Protein AF-A0A284VLX3-F1 (afdb_monomer_lite)

Radius of gyration: 19.23 Å; chains: 1; bounding box: 58×27×46 Å

Secondary structure (DSSP, 8-state):
-EEEEEEEEETT--EEEEEEEEEE---TT--------PPPPTTPPSEEEEEEEEEEETTT--EEEEEEEEEEEPP-----TTGGGG---

Foldseek 3Di:
DKWKKKWKAFPVRDTPDIDTDDDDDPDVPDDDDDDDDDDDDLPHDFTKMKIKIWMADPPVRHTDDMDIDIDTDHRPPPPDPVVVPPPDD

Organism: NCBI:txid1392998

Sequence (89 aa):
MLKVVHEIRNSSGIVVKKEWERNGTLDAHSSNSYIGYLYVPSWAPADTYTITGSLYDLDSGMLYDNASVDFNVSETNIMTADDWKIDNW

pLDDT: mean 77.52, std 14.27, range [40.59, 95.06]

Structure (mmCIF, N/CA/C/O backbone):
data_AF-A0A284VLX3-F1
#
_entry.id   AF-A0A284VLX3-F1
#
loop_
_atom_site.group_PDB
_atom_site.id
_atom_site.type_symbol
_atom_site.label_atom_id
_atom_site.label_alt_id
_atom_site.label_comp_id
_atom_site.label_asym_id
_atom_site.label_entity_id
_atom_site.label_seq_id
_atom_site.pdbx_PDB_ins_code
_atom_site.Cartn_x
_atom_site.Cartn_y
_atom_site.Cartn_z
_atom_site.occupancy
_atom_site.B_iso_or_equiv
_atom_site.auth_seq_id
_atom_site.auth_comp_id
_atom_site.auth_asym_id
_atom_site.auth_atom_id
_atom_site.pdbx_PDB_model_num
ATOM 1 N N . MET A 1 1 ? 17.727 -0.772 -11.035 1.00 69.12 1 MET A N 1
ATOM 2 C CA . MET A 1 1 ? 17.168 -1.845 -10.148 1.00 69.12 1 MET A CA 1
ATOM 3 C C . MET A 1 1 ? 15.751 -1.448 -9.746 1.00 69.12 1 MET A C 1
ATOM 5 O O . MET A 1 1 ? 15.487 -0.262 -9.768 1.00 69.12 1 MET A O 1
ATOM 9 N N . LEU A 1 2 ? 14.821 -2.355 -9.422 1.00 74.94 2 LEU A N 1
ATOM 10 C CA . LEU A 1 2 ? 13.444 -1.957 -9.077 1.00 74.94 2 LEU A CA 1
ATOM 11 C C . LEU A 1 2 ? 13.183 -1.984 -7.575 1.00 74.94 2 LEU A C 1
ATOM 13 O O . LEU A 1 2 ? 13.667 -2.873 -6.869 1.00 74.94 2 LEU A O 1
ATOM 17 N N . LYS A 1 3 ? 12.367 -1.032 -7.120 1.00 77.44 3 LYS A N 1
ATOM 18 C CA . LYS A 1 3 ? 11.889 -0.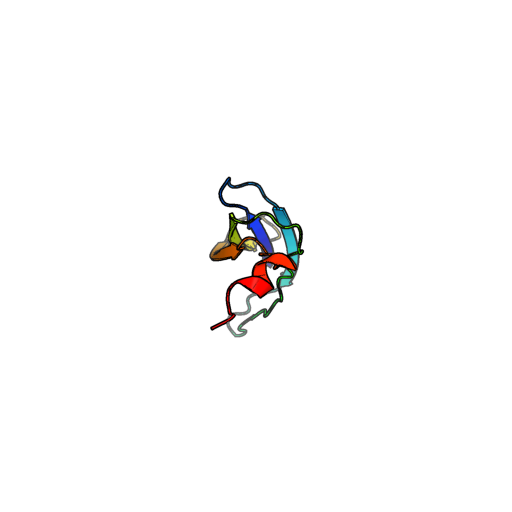904 -5.743 1.00 77.44 3 LYS A CA 1
ATOM 19 C C . LYS A 1 3 ? 10.366 -0.863 -5.718 1.00 77.44 3 LYS A C 1
ATOM 21 O O . LYS A 1 3 ? 9.768 -0.132 -6.505 1.00 77.44 3 LYS A O 1
ATOM 26 N N . VAL A 1 4 ? 9.751 -1.596 -4.791 1.00 79.19 4 VAL A N 1
ATOM 27 C CA . VAL A 1 4 ? 8.298 -1.548 -4.567 1.00 79.19 4 VAL A CA 1
ATOM 28 C C . VAL A 1 4 ? 7.987 -0.814 -3.266 1.00 79.19 4 VAL A C 1
ATOM 30 O O . VAL A 1 4 ? 8.691 -0.944 -2.259 1.00 79.19 4 VAL A O 1
ATOM 33 N N . VAL A 1 5 ? 6.932 -0.006 -3.302 1.00 82.06 5 VAL A N 1
ATOM 34 C CA . VAL A 1 5 ? 6.406 0.735 -2.152 1.00 82.06 5 VAL A CA 1
ATOM 35 C C . VAL A 1 5 ? 4.959 0.356 -1.962 1.00 82.06 5 VAL A C 1
ATOM 37 O O . VAL A 1 5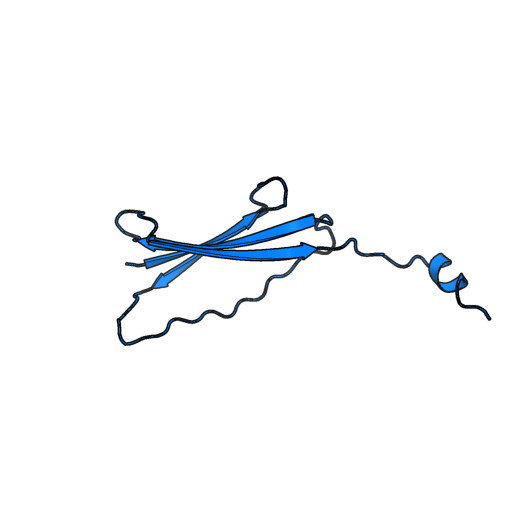 ? 4.178 0.483 -2.901 1.00 82.06 5 VAL A O 1
ATOM 40 N N . HIS A 1 6 ? 4.603 -0.042 -0.747 1.00 84.81 6 HIS A N 1
ATOM 41 C CA . HIS A 1 6 ? 3.212 -0.183 -0.347 1.00 84.81 6 HIS A CA 1
ATOM 42 C C . HIS A 1 6 ? 2.851 0.979 0.569 1.00 84.81 6 HIS A C 1
ATOM 44 O O . HIS A 1 6 ? 3.478 1.190 1.610 1.00 84.81 6 HIS A O 1
ATOM 50 N N . GLU A 1 7 ? 1.848 1.750 0.175 1.00 89.62 7 GLU A N 1
ATOM 51 C CA . GLU A 1 7 ? 1.329 2.873 0.945 1.00 89.62 7 GLU A CA 1
ATOM 52 C C . GLU A 1 7 ? -0.160 2.661 1.196 1.00 89.62 7 GLU A C 1
ATOM 54 O O . GLU A 1 7 ? -0.903 2.343 0.272 1.00 89.62 7 GLU A O 1
ATOM 59 N N . ILE A 1 8 ? -0.596 2.828 2.443 1.00 90.19 8 ILE A N 1
ATOM 60 C CA . ILE A 1 8 ? -2.010 2.786 2.814 1.00 90.19 8 ILE A CA 1
ATOM 61 C C . ILE A 1 8 ? -2.418 4.183 3.249 1.00 90.19 8 ILE A C 1
ATOM 63 O O . ILE A 1 8 ? -1.781 4.779 4.128 1.00 90.19 8 ILE A O 1
ATOM 67 N N . ARG A 1 9 ? -3.490 4.686 2.646 1.00 94.31 9 ARG A N 1
ATOM 68 C CA . ARG A 1 9 ? -4.127 5.953 3.001 1.00 94.31 9 ARG A CA 1
ATOM 69 C C . ARG A 1 9 ? -5.554 5.717 3.459 1.00 94.31 9 ARG A C 1
ATOM 71 O O . ARG A 1 9 ? -6.189 4.776 3.000 1.00 94.31 9 ARG A O 1
ATOM 78 N N . ASN A 1 10 ? -6.038 6.561 4.357 1.00 92.62 10 ASN A N 1
ATOM 79 C CA . ASN A 1 10 ? -7.462 6.627 4.682 1.00 92.62 10 ASN A CA 1
ATOM 80 C C . ASN A 1 10 ? -8.212 7.519 3.670 1.00 92.62 10 ASN A C 1
ATOM 82 O O . ASN A 1 10 ? -7.582 8.107 2.783 1.00 92.62 10 ASN A O 1
ATOM 86 N N . SER A 1 11 ? -9.530 7.678 3.813 1.00 92.88 11 SER A N 1
ATOM 87 C CA . SER A 1 11 ? -10.355 8.440 2.856 1.00 92.88 11 SER A CA 1
ATOM 88 C C . SER A 1 11 ? -9.999 9.927 2.796 1.00 92.88 11 SER A C 1
ATOM 90 O O . SER A 1 11 ? -10.203 10.590 1.782 1.00 92.88 11 SER A O 1
ATOM 92 N N . SER A 1 12 ? -9.397 10.449 3.867 1.00 93.38 12 SER A N 1
ATOM 93 C CA . SER A 1 12 ? -8.876 11.819 3.939 1.00 93.38 12 SER A CA 1
ATOM 94 C C . SER A 1 12 ? -7.500 11.977 3.273 1.00 93.38 12 SER A C 1
ATOM 96 O O . SER A 1 12 ? -6.915 13.059 3.300 1.00 93.38 12 SER A O 1
ATOM 98 N N . GLY A 1 13 ? -6.942 10.905 2.704 1.00 88.62 13 GLY A N 1
ATOM 99 C CA . GLY A 1 13 ? -5.632 10.883 2.056 1.00 88.62 13 GLY A CA 1
ATOM 100 C C . GLY A 1 13 ? -4.443 10.850 3.020 1.00 88.62 13 GLY A C 1
ATOM 101 O O . GLY A 1 13 ? -3.297 10.951 2.567 1.00 88.62 13 GLY A O 1
ATOM 102 N N . ILE A 1 14 ? -4.673 10.691 4.328 1.00 89.50 14 ILE A N 1
ATOM 103 C CA . ILE A 1 14 ? -3.613 10.584 5.338 1.00 89.50 14 ILE A CA 1
ATOM 104 C C . ILE A 1 14 ? -2.936 9.224 5.194 1.00 89.50 14 ILE A C 1
ATOM 106 O O . ILE A 1 14 ? -3.600 8.191 5.216 1.00 89.50 14 ILE A O 1
ATOM 110 N N . VAL A 1 15 ? -1.605 9.221 5.080 1.00 88.62 15 VAL A N 1
ATOM 111 C CA . VAL A 1 15 ? -0.806 7.989 5.052 1.00 88.62 15 VAL A CA 1
ATOM 112 C C . VAL A 1 15 ? -0.800 7.366 6.444 1.00 88.62 15 VAL A C 1
ATOM 114 O O . VAL A 1 15 ? -0.221 7.928 7.372 1.00 88.62 15 VAL A O 1
ATOM 117 N N . VAL A 1 16 ? -1.421 6.197 6.581 1.00 88.19 16 VAL A N 1
ATOM 118 C CA . VAL A 1 16 ? -1.472 5.436 7.841 1.00 88.19 16 VAL A CA 1
ATOM 119 C C . VAL A 1 16 ? -0.399 4.354 7.908 1.00 88.19 16 VAL A C 1
ATOM 121 O O . VAL A 1 16 ? -0.018 3.921 8.992 1.00 88.19 16 VAL A O 1
ATOM 124 N N . LYS A 1 17 ? 0.121 3.927 6.753 1.00 84.69 17 LYS A N 1
ATOM 125 C CA . LYS A 1 17 ? 1.222 2.968 6.662 1.00 84.69 17 LYS A CA 1
ATOM 126 C C . LYS A 1 17 ? 2.020 3.194 5.383 1.00 84.69 17 LYS A C 1
ATOM 128 O O . LYS A 1 17 ? 1.439 3.441 4.330 1.00 84.69 17 LYS A O 1
ATOM 133 N N . LYS A 1 18 ? 3.346 3.074 5.470 1.00 82.75 18 LYS A N 1
ATOM 134 C CA . LYS A 1 18 ? 4.242 3.089 4.311 1.00 82.75 18 LYS A CA 1
ATOM 135 C C . LYS A 1 18 ? 5.397 2.127 4.534 1.00 82.75 18 LYS A C 1
ATOM 137 O O . LYS A 1 18 ? 6.198 2.333 5.442 1.00 82.75 18 LYS A O 1
ATOM 142 N N . GLU A 1 19 ? 5.484 1.097 3.707 1.00 81.94 19 GLU A N 1
ATOM 143 C CA . GLU A 1 19 ? 6.539 0.088 3.768 1.00 81.94 19 GLU A CA 1
ATOM 144 C C . GLU A 1 19 ? 7.278 -0.006 2.437 1.00 81.94 19 GLU A C 1
ATOM 146 O O . GLU A 1 19 ? 6.706 0.142 1.355 1.00 81.94 19 GLU A O 1
ATOM 151 N N . TRP A 1 20 ? 8.582 -0.242 2.545 1.00 69.56 20 TRP A N 1
ATOM 152 C CA . TRP A 1 20 ? 9.475 -0.444 1.417 1.00 69.56 20 TRP A CA 1
ATOM 153 C C . TRP A 1 20 ? 9.876 -1.906 1.420 1.00 69.56 20 TRP A C 1
ATOM 155 O O . TRP A 1 20 ? 10.709 -2.315 2.227 1.00 69.56 20 TRP A O 1
ATOM 165 N N . GLU A 1 21 ? 9.285 -2.691 0.533 1.00 67.75 21 GLU A N 1
ATOM 166 C CA . GLU A 1 21 ? 9.647 -4.093 0.405 1.00 67.75 21 GLU A CA 1
ATOM 167 C C . GLU A 1 21 ? 10.240 -4.346 -0.976 1.00 67.75 21 GLU A C 1
ATOM 169 O O . GLU A 1 21 ? 9.597 -4.155 -2.003 1.00 67.75 21 GLU A O 1
ATOM 174 N N . ARG A 1 22 ? 11.476 -4.855 -0.941 1.00 59.38 22 ARG A N 1
ATOM 175 C CA . ARG A 1 22 ? 12.212 -5.516 -2.024 1.00 59.38 22 ARG A CA 1
ATOM 176 C C . ARG A 1 22 ? 12.970 -4.613 -3.013 1.00 59.38 22 ARG A C 1
ATOM 178 O O . ARG A 1 22 ? 12.433 -3.695 -3.623 1.00 59.38 22 ARG A O 1
ATOM 185 N N . ASN A 1 23 ? 14.233 -5.000 -3.210 1.00 61.97 23 ASN A N 1
ATOM 186 C CA . ASN A 1 23 ? 15.072 -4.685 -4.363 1.00 61.97 23 ASN A CA 1
ATOM 187 C C . ASN A 1 23 ? 14.965 -5.881 -5.321 1.00 61.97 23 ASN A C 1
ATOM 189 O O . ASN A 1 23 ? 15.406 -6.976 -4.971 1.00 61.97 23 ASN A O 1
ATOM 193 N N . GLY A 1 24 ? 14.312 -5.725 -6.469 1.00 54.41 24 GLY A N 1
ATOM 194 C CA . GLY A 1 24 ? 14.104 -6.809 -7.438 1.00 54.41 24 GLY A CA 1
ATOM 195 C C . GLY A 1 24 ? 14.483 -6.409 -8.863 1.00 54.41 24 GLY A C 1
ATOM 196 O O . GLY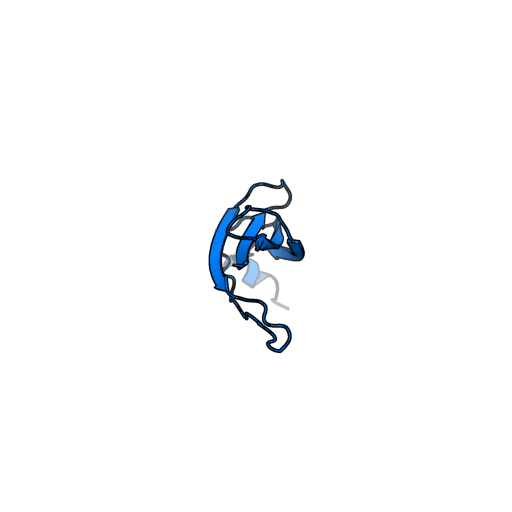 A 1 24 ? 14.686 -5.232 -9.158 1.00 54.41 24 GLY A O 1
ATOM 197 N N . THR A 1 25 ? 14.565 -7.390 -9.761 1.00 57.34 25 THR A N 1
ATOM 198 C CA . THR A 1 25 ? 14.698 -7.195 -11.214 1.00 57.34 25 THR A CA 1
ATOM 199 C C . THR A 1 25 ? 13.447 -7.730 -11.911 1.00 57.34 25 THR A C 1
ATOM 201 O O . THR A 1 25 ? 13.013 -8.839 -11.608 1.00 57.34 25 THR A O 1
ATOM 204 N N . LEU A 1 26 ? 12.861 -6.955 -12.834 1.00 59.84 26 LEU A N 1
ATOM 205 C CA . LEU A 1 26 ? 11.901 -7.481 -13.810 1.00 59.84 26 LEU A CA 1
ATOM 206 C C . LEU A 1 26 ? 12.742 -8.050 -14.957 1.00 59.84 26 LEU A C 1
ATOM 208 O O . LEU A 1 26 ? 13.163 -7.313 -15.844 1.00 59.84 26 LEU A O 1
ATOM 212 N N . ASP A 1 27 ? 13.084 -9.332 -14.893 1.00 58.59 27 ASP A N 1
ATOM 213 C CA . ASP A 1 27 ? 13.561 -10.019 -16.092 1.00 58.59 27 ASP A CA 1
ATOM 214 C C . ASP A 1 27 ? 12.330 -10.379 -16.937 1.00 58.59 27 ASP A C 1
ATOM 216 O O . ASP A 1 27 ? 11.323 -10.838 -16.387 1.00 58.59 27 ASP A O 1
ATOM 220 N N . ALA A 1 28 ? 12.401 -10.177 -18.257 1.00 55.66 28 ALA A N 1
ATOM 221 C CA . ALA A 1 28 ? 11.327 -10.420 -19.227 1.00 55.66 28 ALA A CA 1
ATOM 222 C C . ALA A 1 28 ? 10.807 -11.873 -19.217 1.00 55.66 28 ALA A C 1
ATOM 224 O O . ALA A 1 28 ? 9.767 -12.173 -19.802 1.00 55.66 28 ALA A O 1
ATOM 225 N N . HIS A 1 29 ? 11.516 -12.770 -18.531 1.00 56.94 29 HIS A N 1
ATOM 226 C CA . HIS A 1 29 ? 11.184 -14.183 -18.378 1.00 56.94 29 HIS A CA 1
ATOM 227 C C . HIS A 1 29 ? 10.674 -14.564 -16.980 1.00 56.94 29 HIS A C 1
ATOM 229 O O . HIS A 1 29 ? 10.456 -15.745 -16.714 1.00 56.94 29 HIS A O 1
ATOM 235 N N . SER A 1 30 ? 10.468 -13.597 -16.080 1.00 57.72 30 SER A N 1
ATOM 236 C CA . SER A 1 30 ? 10.031 -13.856 -14.705 1.00 57.72 30 SER A CA 1
ATOM 237 C C . SER A 1 30 ? 8.792 -13.046 -14.325 1.00 57.72 30 SER A C 1
ATOM 239 O O . SER A 1 30 ? 8.784 -11.819 -14.373 1.00 57.72 30 SER A O 1
ATOM 241 N N . SER A 1 31 ? 7.736 -13.738 -13.900 1.00 58.59 31 SER A N 1
ATOM 242 C CA . SER A 1 31 ? 6.610 -13.122 -13.200 1.00 58.59 31 SER A CA 1
ATOM 243 C C . SER A 1 31 ? 6.954 -13.010 -11.715 1.00 58.59 31 SER A C 1
ATOM 245 O O . SER A 1 31 ? 7.102 -14.028 -11.037 1.00 58.59 31 SER A O 1
ATOM 247 N N . ASN A 1 32 ? 7.078 -11.791 -11.195 1.00 63.50 32 ASN A N 1
ATOM 248 C CA . ASN A 1 32 ? 7.242 -11.564 -9.762 1.00 63.50 32 ASN A CA 1
ATOM 249 C C . ASN A 1 32 ? 5.866 -11.288 -9.137 1.00 63.50 32 ASN A C 1
ATOM 251 O O . ASN A 1 32 ? 5.300 -10.218 -9.341 1.00 63.50 32 ASN A O 1
ATOM 255 N N . SER A 1 33 ? 5.322 -12.256 -8.398 1.00 66.38 33 SER A N 1
ATOM 256 C CA . SER A 1 33 ? 4.058 -12.120 -7.663 1.00 66.38 33 SER A CA 1
ATOM 257 C C . SER A 1 33 ? 4.316 -12.118 -6.159 1.00 66.38 33 SER A C 1
ATOM 259 O O . SER A 1 33 ? 5.006 -13.004 -5.652 1.00 66.38 33 SER A O 1
ATOM 261 N N . TYR A 1 34 ? 3.725 -11.167 -5.440 1.00 65.00 34 TYR A N 1
ATOM 262 C CA . TYR A 1 34 ? 3.743 -11.128 -3.981 1.00 65.00 34 TYR A CA 1
ATOM 263 C C . TYR A 1 34 ? 2.328 -11.307 -3.441 1.00 65.00 34 TYR A C 1
ATOM 265 O O . TYR A 1 34 ? 1.396 -10.653 -3.903 1.00 65.00 34 TYR A O 1
ATOM 273 N N . ILE A 1 35 ? 2.188 -12.193 -2.460 1.00 71.25 35 ILE 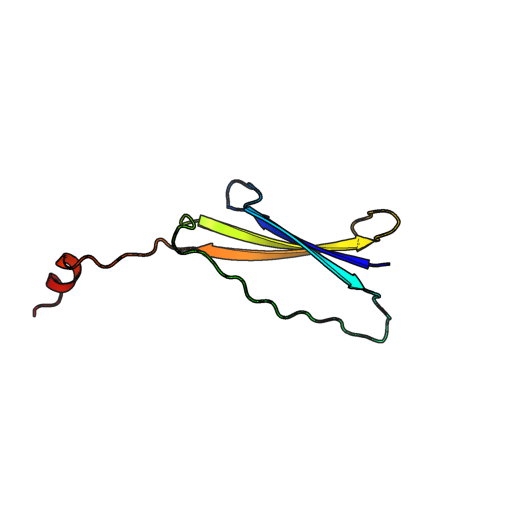A N 1
ATOM 274 C CA . ILE A 1 35 ? 0.967 -12.353 -1.676 1.00 71.25 35 ILE A CA 1
ATOM 275 C C . ILE A 1 35 ? 1.323 -11.898 -0.264 1.00 71.25 35 ILE A C 1
ATOM 277 O O . ILE A 1 35 ? 2.188 -12.494 0.375 1.00 71.25 35 ILE A O 1
ATOM 28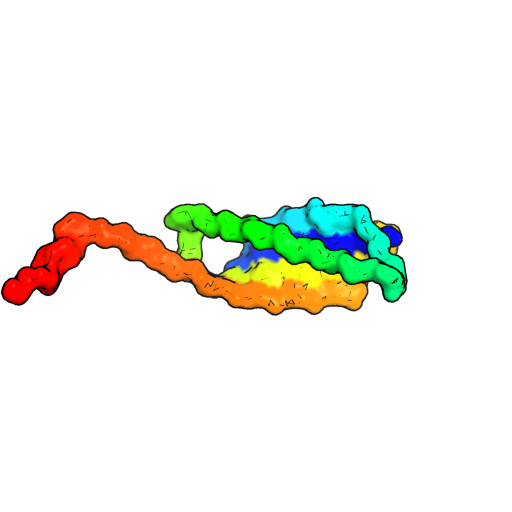1 N N . GLY A 1 36 ? 0.682 -10.825 0.190 1.00 70.25 36 GLY A N 1
ATOM 282 C CA . GLY A 1 36 ? 0.852 -10.276 1.530 1.00 70.25 36 GLY A CA 1
ATOM 283 C C . GLY A 1 36 ? -0.425 -10.408 2.353 1.00 70.25 36 GLY A C 1
ATOM 284 O O . GLY A 1 36 ? -1.516 -10.572 1.808 1.00 70.25 36 GLY A O 1
ATOM 285 N N . TYR A 1 37 ? -0.282 -10.295 3.671 1.00 77.50 37 TYR A N 1
ATOM 286 C CA . TYR A 1 37 ? -1.408 -10.180 4.593 1.00 77.50 37 TYR A CA 1
ATOM 287 C C . TYR A 1 37 ? -1.428 -8.775 5.184 1.00 77.50 37 TYR A C 1
ATOM 289 O O . TYR A 1 37 ? -0.397 -8.263 5.623 1.00 77.50 37 TYR A O 1
ATOM 297 N N . LEU A 1 38 ? -2.611 -8.164 5.225 1.00 80.38 38 LEU A N 1
ATOM 298 C CA . LEU A 1 38 ? -2.834 -6.914 5.937 1.00 80.38 38 LEU A CA 1
ATOM 299 C C . LEU A 1 38 ? -3.527 -7.216 7.264 1.00 80.38 38 LEU A C 1
ATOM 301 O O . LEU A 1 38 ? -4.648 -7.717 7.285 1.00 80.38 38 LEU A O 1
ATOM 305 N N . TYR A 1 39 ? -2.864 -6.889 8.371 1.00 83.06 39 TYR A N 1
ATOM 306 C CA . TYR A 1 39 ? -3.501 -6.871 9.682 1.00 83.06 39 TYR A CA 1
ATOM 307 C C . TYR A 1 39 ? -4.109 -5.489 9.934 1.00 83.06 39 TYR A C 1
ATOM 309 O O . TYR A 1 39 ? -3.383 -4.494 9.993 1.00 83.06 39 TYR A O 1
ATOM 317 N N . VAL A 1 40 ? -5.432 -5.435 10.090 1.00 83.31 40 VAL A N 1
ATOM 318 C CA . VAL A 1 40 ? -6.153 -4.233 10.526 1.00 83.31 40 VAL A CA 1
ATOM 319 C C . VAL A 1 40 ? -6.309 -4.308 12.050 1.00 83.31 40 VAL A C 1
ATOM 321 O O . VAL A 1 40 ? -6.938 -5.248 12.538 1.00 83.31 40 VAL A O 1
ATOM 324 N N . PRO A 1 41 ? -5.726 -3.377 12.828 1.00 82.19 41 PRO A N 1
ATOM 325 C CA . PRO A 1 41 ? -5.851 -3.409 14.280 1.00 82.19 41 PRO A CA 1
ATOM 326 C C . PRO A 1 41 ? -7.288 -3.106 14.722 1.00 82.19 41 PRO A C 1
ATOM 328 O O . PRO A 1 41 ? -7.986 -2.330 14.080 1.00 82.19 41 PRO A O 1
ATOM 331 N N . SER A 1 42 ? -7.708 -3.647 15.869 1.00 82.38 42 SER A N 1
ATOM 332 C CA . SER A 1 42 ? -9.077 -3.482 16.398 1.00 82.38 42 SER A CA 1
ATOM 333 C C . SER A 1 42 ? -9.465 -2.039 16.738 1.00 82.38 42 SER A C 1
ATOM 335 O O . SER A 1 42 ? -10.636 -1.746 16.938 1.00 82.38 42 SER A O 1
ATOM 337 N N . TRP A 1 43 ? -8.482 -1.146 16.853 1.00 81.81 43 TRP A N 1
ATOM 338 C CA . TRP A 1 43 ? -8.672 0.284 17.094 1.00 81.81 43 TRP A CA 1
ATOM 339 C C . TRP A 1 43 ? -8.615 1.121 15.809 1.00 81.81 43 TRP A C 1
ATOM 341 O O . TRP A 1 43 ? -8.700 2.346 15.890 1.00 81.81 43 TRP A O 1
ATOM 351 N N . ALA A 1 44 ? -8.433 0.500 14.636 1.00 85.56 44 ALA A N 1
ATOM 352 C CA . ALA A 1 44 ? -8.506 1.212 13.368 1.00 85.56 44 ALA A CA 1
ATOM 353 C C . ALA A 1 44 ? -9.901 1.847 13.223 1.00 85.56 44 ALA A C 1
ATOM 355 O O . ALA A 1 44 ? -10.900 1.141 13.387 1.00 85.56 44 ALA A O 1
ATOM 356 N N . PRO A 1 45 ? -9.987 3.156 12.933 1.00 89.94 45 PRO A N 1
ATOM 357 C CA . PRO A 1 45 ? -11.262 3.801 12.663 1.00 89.94 45 PRO A CA 1
ATOM 358 C C . PRO A 1 45 ? -12.004 3.121 11.515 1.00 89.94 45 PRO A C 1
ATOM 360 O O . PRO A 1 45 ? -11.386 2.629 10.569 1.00 89.94 45 PRO A O 1
ATOM 363 N N . ALA A 1 46 ? -13.333 3.138 11.580 1.00 91.56 46 ALA A N 1
ATOM 364 C CA . ALA A 1 46 ? -14.127 2.790 10.418 1.00 91.56 46 ALA A CA 1
ATOM 365 C C . ALA A 1 46 ? -13.934 3.849 9.335 1.00 91.56 46 ALA A C 1
ATOM 367 O O . ALA A 1 46 ? -14.155 5.037 9.573 1.00 91.56 46 ALA A O 1
ATOM 368 N N . ASP A 1 47 ? -13.476 3.413 8.169 1.00 94.44 47 ASP A N 1
ATOM 369 C CA . ASP A 1 47 ? -13.182 4.278 7.036 1.00 94.44 47 ASP A CA 1
ATOM 370 C C . ASP A 1 47 ? -12.984 3.438 5.765 1.00 94.44 47 ASP A C 1
ATOM 372 O O . ASP A 1 47 ? -12.782 2.217 5.814 1.00 94.44 47 ASP A O 1
ATOM 376 N N . THR A 1 48 ? -12.992 4.107 4.618 1.00 95.06 48 THR A N 1
ATOM 377 C CA . THR A 1 48 ? -12.453 3.559 3.376 1.00 95.06 48 THR A CA 1
ATOM 378 C C . THR A 1 48 ? -10.956 3.830 3.329 1.00 95.06 48 THR A C 1
ATOM 380 O O . THR A 1 48 ? -10.500 4.964 3.477 1.00 95.06 48 THR A O 1
ATOM 383 N N . TYR A 1 49 ? -10.183 2.779 3.098 1.00 94.00 49 TYR A N 1
ATOM 384 C CA . TYR A 1 49 ? -8.739 2.840 2.952 1.00 94.00 49 TYR A CA 1
ATOM 385 C C . TYR A 1 49 ? -8.336 2.422 1.542 1.00 94.00 49 TYR A C 1
ATOM 387 O O . TYR A 1 49 ? -8.915 1.502 0.968 1.00 94.00 49 TYR A O 1
ATOM 395 N N . THR A 1 50 ? -7.289 3.049 1.020 1.00 94.88 50 THR A N 1
ATOM 396 C CA . THR A 1 50 ? -6.685 2.709 -0.269 1.00 94.88 50 THR A CA 1
ATOM 397 C C . THR A 1 50 ? -5.282 2.184 -0.028 1.00 94.88 50 THR A C 1
ATOM 399 O O . THR A 1 50 ? -4.439 2.894 0.528 1.00 94.88 50 THR A O 1
ATOM 402 N N . ILE A 1 51 ? -5.006 0.955 -0.464 1.00 91.44 51 ILE A N 1
ATOM 403 C CA . ILE A 1 51 ? -3.639 0.444 -0.578 1.00 91.44 51 ILE A CA 1
ATOM 404 C C . ILE A 1 51 ? -3.128 0.710 -1.991 1.00 91.44 51 ILE A C 1
ATOM 406 O O . ILE A 1 51 ? -3.791 0.382 -2.968 1.00 91.44 51 ILE A O 1
ATOM 410 N N . THR A 1 52 ? -1.948 1.314 -2.101 1.00 90.81 52 THR A N 1
ATOM 411 C CA . THR A 1 52 ? -1.261 1.578 -3.369 1.00 90.81 52 THR A CA 1
ATOM 412 C C . THR A 1 52 ? 0.069 0.841 -3.385 1.00 90.81 52 THR A C 1
ATOM 414 O O . THR A 1 52 ? 0.896 1.032 -2.491 1.00 90.81 52 THR A O 1
ATOM 417 N N . GLY A 1 53 ? 0.274 0.010 -4.403 1.00 87.81 53 GLY A N 1
ATOM 418 C CA . GLY A 1 53 ? 1.568 -0.553 -4.763 1.00 87.81 53 GLY A CA 1
ATOM 419 C C . GLY A 1 53 ? 2.190 0.272 -5.883 1.00 87.81 53 GLY A C 1
ATOM 420 O O . GLY A 1 53 ? 1.601 0.384 -6.954 1.00 87.81 53 GLY A O 1
ATOM 421 N N . SER A 1 54 ? 3.370 0.838 -5.646 1.00 87.25 54 SER A N 1
ATOM 422 C CA . SER A 1 54 ? 4.090 1.665 -6.621 1.00 87.25 54 SER A CA 1
ATOM 423 C C . SER A 1 54 ? 5.447 1.057 -6.958 1.00 87.25 54 SER A C 1
ATOM 425 O O . SER A 1 54 ? 6.211 0.699 -6.056 1.00 87.25 54 SER A O 1
ATOM 427 N N . LEU A 1 55 ? 5.759 0.982 -8.250 1.00 86.62 55 LEU A N 1
ATOM 428 C CA . LEU A 1 55 ? 7.015 0.475 -8.788 1.00 86.62 55 LEU A CA 1
ATOM 429 C C . LEU A 1 55 ? 7.918 1.634 -9.205 1.00 86.62 55 LEU A C 1
ATOM 431 O O . LEU A 1 55 ? 7.572 2.406 -10.098 1.00 86.62 55 LEU A O 1
ATOM 435 N N . TYR A 1 56 ? 9.097 1.720 -8.602 1.00 85.56 56 TYR A N 1
ATOM 436 C CA . TYR A 1 56 ? 10.090 2.740 -8.920 1.00 85.56 56 TYR A CA 1
ATOM 437 C C . TYR A 1 56 ? 11.362 2.124 -9.489 1.00 85.56 56 TYR A C 1
ATOM 439 O O . TYR A 1 56 ? 11.790 1.044 -9.065 1.00 85.56 56 TYR A O 1
ATOM 447 N N . ASP A 1 57 ? 12.013 2.861 -10.381 1.00 82.69 57 ASP A N 1
ATOM 448 C CA . ASP A 1 57 ? 13.441 2.712 -10.600 1.00 82.69 57 ASP A CA 1
ATOM 449 C C . ASP A 1 57 ? 14.191 3.160 -9.346 1.00 82.69 57 ASP A C 1
ATOM 451 O O . ASP A 1 57 ? 13.982 4.253 -8.821 1.00 82.69 57 ASP A O 1
ATOM 455 N N . LEU A 1 58 ? 15.068 2.304 -8.848 1.00 76.06 58 LEU A N 1
ATOM 456 C CA . LEU A 1 58 ? 15.817 2.559 -7.629 1.00 76.06 58 LEU A CA 1
ATOM 457 C C . LEU A 1 58 ? 16.884 3.638 -7.827 1.00 76.06 58 LEU A C 1
ATOM 459 O O . LEU A 1 58 ? 17.157 4.389 -6.894 1.00 76.06 58 LEU A O 1
ATOM 463 N N . ASP A 1 59 ? 17.488 3.690 -9.013 1.00 81.81 59 ASP A N 1
ATOM 464 C CA . ASP A 1 59 ? 18.678 4.499 -9.266 1.00 81.81 59 ASP A CA 1
ATOM 465 C C . ASP A 1 59 ? 18.298 5.956 -9.566 1.00 81.81 59 ASP A C 1
ATOM 467 O O . ASP A 1 59 ? 18.903 6.891 -9.044 1.00 81.81 59 ASP A O 1
ATOM 471 N N . SER A 1 60 ? 17.245 6.156 -10.356 1.00 86.81 60 SER A N 1
ATOM 472 C CA . SER A 1 60 ? 16.700 7.473 -10.701 1.00 86.81 60 SER A CA 1
ATOM 473 C C . SER A 1 60 ? 15.556 7.932 -9.793 1.00 86.81 60 SER A C 1
ATOM 475 O O . SER A 1 60 ? 15.225 9.117 -9.784 1.00 86.81 60 SER A O 1
ATOM 477 N N . GLY A 1 61 ? 14.921 7.020 -9.049 1.00 84.12 61 GLY A N 1
ATOM 478 C CA . GLY A 1 61 ? 13.702 7.308 -8.287 1.00 84.12 61 GLY A CA 1
ATOM 479 C C . GLY A 1 61 ? 12.461 7.518 -9.161 1.00 84.12 61 GLY A C 1
ATOM 480 O O . GLY A 1 61 ? 11.431 7.968 -8.657 1.00 84.12 61 GLY A O 1
ATOM 481 N N . MET A 1 62 ? 12.540 7.228 -10.463 1.00 88.44 62 MET A N 1
ATOM 482 C CA . MET A 1 62 ? 11.431 7.407 -11.396 1.00 88.44 62 MET A CA 1
ATOM 483 C C . MET A 1 62 ? 10.316 6.396 -11.114 1.00 88.44 62 MET A C 1
ATOM 485 O O . MET A 1 62 ? 10.575 5.203 -10.994 1.00 88.44 62 MET A O 1
ATOM 489 N N . LEU A 1 63 ? 9.068 6.861 -11.030 1.00 89.88 63 LEU A N 1
ATOM 490 C CA . LEU A 1 63 ? 7.901 5.981 -10.955 1.00 89.88 63 LEU A CA 1
ATOM 491 C C . LEU A 1 63 ? 7.656 5.356 -12.335 1.00 89.88 63 LEU A C 1
ATOM 493 O O . LEU A 1 63 ? 7.489 6.086 -13.311 1.00 89.88 63 LEU A O 1
ATOM 497 N N . TYR A 1 64 ? 7.622 4.028 -12.408 1.00 87.81 64 TYR A N 1
ATOM 498 C CA . TYR A 1 64 ? 7.268 3.306 -13.630 1.00 87.81 64 TYR A CA 1
ATOM 499 C C . TYR A 1 64 ? 5.780 3.004 -13.709 1.00 87.81 64 TYR A C 1
ATOM 501 O O . TYR A 1 64 ? 5.188 3.186 -14.768 1.00 87.81 64 TYR A O 1
ATOM 509 N N . ASP A 1 65 ? 5.195 2.534 -12.608 1.00 88.50 65 ASP A N 1
ATOM 510 C CA . ASP A 1 65 ? 3.796 2.122 -12.577 1.00 88.50 65 ASP A CA 1
ATOM 511 C C . ASP A 1 65 ? 3.244 2.136 -11.150 1.00 88.50 65 ASP A C 1
ATOM 513 O O . ASP A 1 65 ? 4.003 2.075 -10.174 1.00 88.50 65 ASP A O 1
ATOM 517 N N . ASN A 1 66 ? 1.924 2.192 -11.020 1.00 91.06 66 ASN A N 1
ATOM 518 C CA . ASN A 1 66 ? 1.237 1.980 -9.759 1.00 91.06 66 ASN A CA 1
ATOM 519 C C . ASN A 1 66 ? -0.119 1.293 -9.947 1.00 91.06 66 ASN A C 1
ATOM 521 O O . ASN A 1 66 ? -0.787 1.410 -10.968 1.00 91.06 66 ASN A O 1
ATOM 525 N N . ALA A 1 67 ? -0.542 0.584 -8.909 1.00 90.06 67 ALA A N 1
ATOM 526 C CA . ALA A 1 67 ? -1.867 -0.003 -8.826 1.00 90.06 67 ALA A CA 1
ATOM 527 C C . ALA A 1 67 ? -2.427 0.203 -7.424 1.00 90.06 67 ALA A C 1
ATOM 529 O O . ALA A 1 67 ? -1.684 0.187 -6.438 1.00 90.06 67 ALA A O 1
ATOM 530 N N . SER A 1 68 ? -3.740 0.378 -7.333 1.00 92.88 68 SER A N 1
ATOM 531 C CA . SER A 1 68 ? -4.421 0.596 -6.064 1.00 92.88 68 SER A CA 1
ATOM 532 C C . SER A 1 68 ? -5.655 -0.278 -5.914 1.00 92.88 68 SER A C 1
ATOM 534 O O . SER A 1 68 ? -6.301 -0.650 -6.894 1.00 92.88 68 SER A O 1
ATOM 536 N N . VAL A 1 69 ? -5.981 -0.586 -4.664 1.00 92.50 69 VAL A N 1
ATOM 537 C CA . VAL A 1 69 ? -7.204 -1.282 -4.265 1.00 92.50 69 VAL A CA 1
ATOM 538 C C . VAL A 1 69 ? -7.793 -0.564 -3.058 1.00 92.50 69 VAL A C 1
ATOM 540 O O . VAL A 1 69 ? -7.070 -0.236 -2.116 1.00 92.50 69 VAL A O 1
ATOM 543 N N . ASP A 1 70 ? -9.106 -0.366 -3.080 1.00 94.56 70 ASP A N 1
ATOM 544 C CA . ASP A 1 70 ? -9.852 0.176 -1.949 1.00 94.56 70 ASP A CA 1
ATOM 545 C C . ASP A 1 70 ? -10.434 -0.958 -1.099 1.00 94.56 70 ASP A C 1
ATOM 547 O O . ASP A 1 70 ? -10.879 -1.986 -1.617 1.00 94.56 70 ASP A O 1
ATOM 55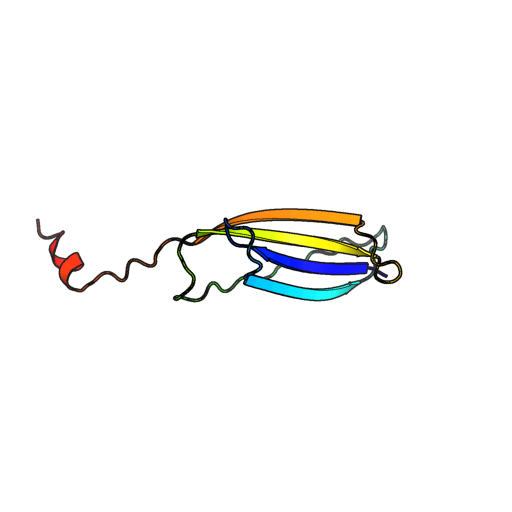1 N N . PHE A 1 71 ? -10.454 -0.767 0.216 1.00 92.00 71 PHE A N 1
ATOM 552 C CA . PHE A 1 71 ? -11.112 -1.657 1.164 1.00 92.00 71 PHE A CA 1
ATOM 553 C C . PHE A 1 71 ? -11.778 -0.854 2.281 1.00 92.00 71 PHE A C 1
ATOM 555 O O . PHE A 1 71 ? -11.308 0.210 2.676 1.00 92.00 71 PHE A O 1
ATOM 562 N N . ASN A 1 72 ? -12.882 -1.379 2.809 1.00 93.94 72 ASN A N 1
ATOM 563 C CA . ASN A 1 72 ? -13.623 -0.734 3.888 1.00 93.94 72 ASN A CA 1
ATOM 564 C C . ASN A 1 72 ? -13.309 -1.413 5.217 1.00 93.94 72 ASN A C 1
ATOM 566 O O . ASN A 1 72 ? -13.471 -2.627 5.352 1.00 93.94 72 ASN A O 1
ATOM 570 N N . VAL A 1 73 ? -12.910 -0.621 6.206 1.00 91.25 73 VAL A N 1
ATOM 571 C CA . VAL A 1 73 ? -12.900 -1.035 7.608 1.00 91.25 73 VAL A CA 1
ATOM 572 C C . VAL A 1 73 ? -14.225 -0.585 8.198 1.00 91.25 73 VAL A C 1
ATOM 574 O O . VAL A 1 73 ? -14.561 0.594 8.167 1.00 91.25 73 VAL A O 1
ATOM 577 N N . SER A 1 74 ? -15.011 -1.541 8.680 1.00 88.50 74 SER A N 1
ATOM 578 C CA . SER A 1 74 ? -16.273 -1.251 9.364 1.00 88.50 74 SER A CA 1
ATOM 579 C C . SER A 1 74 ? -16.034 -1.103 10.859 1.00 88.50 74 SER A C 1
ATOM 581 O O . SER A 1 74 ? -15.074 -1.669 11.390 1.00 88.50 74 SER A O 1
ATOM 583 N N . GLU A 1 75 ? -16.915 -0.376 11.546 1.00 80.50 75 GLU A N 1
ATOM 584 C CA . GLU A 1 75 ? -16.872 -0.327 13.004 1.00 80.50 75 GLU A CA 1
ATOM 585 C C . GLU A 1 75 ? -16.987 -1.749 13.547 1.00 80.50 75 GLU A C 1
ATOM 587 O O . GLU A 1 75 ? -17.823 -2.547 13.111 1.00 80.50 75 GLU A O 1
ATOM 592 N N . THR A 1 76 ? -16.114 -2.082 14.495 1.00 69.81 76 THR A N 1
ATOM 593 C CA . THR A 1 76 ? -16.295 -3.315 15.248 1.00 69.81 76 THR A CA 1
ATOM 594 C C . THR A 1 76 ? -17.464 -3.067 16.188 1.00 69.81 76 THR A C 1
ATOM 596 O O . THR A 1 76 ? -17.289 -2.435 17.228 1.00 69.81 76 THR A O 1
ATOM 599 N N . ASN A 1 77 ? -18.655 -3.551 15.830 1.00 61.81 77 ASN A N 1
ATOM 600 C CA . ASN A 1 77 ? -19.743 -3.672 16.790 1.00 61.81 77 ASN A CA 1
ATOM 601 C C . ASN A 1 77 ? -19.281 -4.660 17.860 1.00 61.81 77 ASN A C 1
ATOM 603 O O . ASN A 1 77 ? -19.375 -5.877 17.689 1.00 61.81 77 ASN A O 1
ATOM 607 N N . ILE A 1 78 ? -18.736 -4.146 18.961 1.00 60.50 78 ILE A N 1
ATOM 608 C CA . ILE A 1 78 ? -18.636 -4.926 20.185 1.00 60.50 78 ILE A CA 1
ATOM 609 C C . ILE A 1 78 ? -20.085 -5.122 20.606 1.00 60.50 78 ILE A C 1
ATOM 611 O O . ILE A 1 78 ? -20.682 -4.203 21.161 1.00 60.50 78 ILE A O 1
ATOM 615 N N . MET A 1 79 ? -20.660 -6.283 20.281 1.00 56.22 79 MET A N 1
ATOM 616 C CA . MET A 1 79 ? -21.964 -6.661 20.812 1.00 56.22 79 MET A CA 1
ATOM 617 C C . MET A 1 79 ? -21.876 -6.527 22.327 1.00 56.22 79 MET A C 1
ATOM 619 O O . MET A 1 79 ? -21.091 -7.214 22.990 1.00 56.22 79 MET A O 1
ATOM 623 N N . THR A 1 80 ? -22.621 -5.580 22.870 1.00 59.34 80 THR A N 1
ATOM 624 C CA . THR A 1 80 ? -22.748 -5.434 24.310 1.00 59.34 80 THR A CA 1
ATOM 625 C C . THR A 1 80 ? -23.641 -6.563 24.816 1.00 59.34 80 THR A C 1
ATOM 627 O O . THR A 1 80 ? -24.450 -7.118 24.074 1.00 59.34 80 THR A O 1
ATOM 630 N N . ALA A 1 81 ? -23.523 -6.933 26.093 1.00 62.56 81 ALA A N 1
ATOM 631 C CA . ALA A 1 81 ? -24.393 -7.959 26.679 1.00 62.56 81 ALA A CA 1
ATOM 632 C C . ALA A 1 81 ? -25.898 -7.608 26.575 1.00 62.56 81 ALA A C 1
ATOM 634 O O . ALA A 1 81 ? -26.746 -8.487 26.724 1.00 62.56 81 ALA A O 1
ATOM 635 N N . ASP A 1 82 ? -26.231 -6.342 26.305 1.00 61.94 82 ASP A N 1
ATOM 636 C CA . ASP A 1 82 ? -27.598 -5.887 26.064 1.00 61.94 82 ASP A CA 1
ATOM 637 C C . ASP A 1 82 ? -28.102 -6.187 24.642 1.00 61.94 82 ASP A C 1
ATOM 639 O O . ASP A 1 82 ? -29.304 -6.394 24.475 1.00 61.94 82 ASP A O 1
ATOM 643 N N . ASP A 1 83 ? -27.214 -6.351 23.654 1.00 62.31 83 ASP A N 1
ATOM 644 C CA . ASP A 1 83 ? -27.582 -6.731 22.280 1.00 62.31 83 ASP A CA 1
ATOM 645 C C . ASP A 1 83 ? -28.044 -8.200 22.181 1.00 62.31 83 ASP A C 1
ATOM 647 O O . ASP A 1 83 ? -28.785 -8.560 21.270 1.00 62.31 83 ASP A O 1
ATOM 651 N N . TRP A 1 84 ? -27.698 -9.048 23.165 1.00 54.91 84 TRP A N 1
ATOM 652 C CA . TRP A 1 84 ? -28.203 -10.430 23.275 1.00 54.91 84 TRP A CA 1
ATOM 653 C C . TRP A 1 84 ? -29.716 -10.484 23.555 1.00 54.91 84 TRP A C 1
ATOM 655 O O . TRP A 1 84 ? -30.372 -11.488 23.286 1.00 54.91 84 TRP A O 1
ATOM 665 N N . LYS A 1 85 ? -30.308 -9.424 24.118 1.00 59.41 85 LYS A N 1
ATOM 666 C CA . LYS A 1 85 ? -31.713 -9.448 24.564 1.00 59.41 85 LYS A CA 1
ATOM 667 C C . LYS A 1 85 ? -32.728 -9.235 23.436 1.00 59.41 85 LYS A C 1
ATOM 669 O O . LYS A 1 85 ? -33.925 -9.277 23.716 1.00 59.41 85 LYS A O 1
ATOM 674 N N . ILE A 1 86 ? -32.282 -8.995 22.200 1.00 56.53 86 ILE A N 1
ATOM 675 C CA . ILE A 1 86 ? -33.166 -8.621 21.084 1.00 56.53 86 ILE A CA 1
ATOM 676 C C . ILE A 1 86 ? -33.792 -9.846 20.381 1.00 56.53 86 ILE A C 1
ATOM 678 O O . ILE A 1 86 ? -34.869 -9.709 19.806 1.00 56.53 86 ILE A O 1
ATOM 682 N N . ASP A 1 87 ? -33.250 -11.056 20.554 1.00 51.31 87 ASP A N 1
ATOM 683 C CA . ASP A 1 87 ? -33.762 -12.275 19.899 1.00 51.31 87 ASP A CA 1
ATOM 684 C C . ASP A 1 87 ? -34.467 -13.250 20.864 1.00 51.31 87 ASP A C 1
ATOM 686 O O . ASP A 1 87 ? -34.232 -14.457 20.838 1.00 51.31 87 ASP A O 1
ATOM 690 N N . ASN A 1 88 ? -35.359 -12.749 21.723 1.00 40.59 88 ASN A N 1
ATOM 691 C CA . ASN A 1 88 ? -36.290 -13.609 22.467 1.00 40.59 88 ASN A CA 1
ATOM 692 C C . ASN A 1 88 ? -37.691 -13.530 21.841 1.00 40.59 88 ASN A C 1
ATOM 694 O O . ASN A 1 88 ? -38.497 -12.679 22.223 1.00 40.59 88 ASN A O 1
ATOM 698 N N . TRP A 1 89 ? -37.948 -14.413 20.871 1.00 44.34 89 TRP A N 1
ATOM 699 C CA . TRP A 1 89 ? -39.297 -14.835 20.468 1.00 44.34 89 TRP A CA 1
ATOM 700 C C . TRP A 1 89 ? -39.758 -15.996 21.350 1.00 44.34 89 TRP A C 1
ATOM 702 O O . TRP A 1 89 ? -38.934 -16.909 21.589 1.00 44.34 89 TRP A O 1
#

=== Feature glossary ===
The record interleaves many kinds of information about one protein. Here is each kind framed as the question it answers.

Q: What does the local fold look like, residue by residue?
A: The Foldseek 3Di string encodes local tertiary geometry as a 20-letter alphabet — one character per residue — derived from the relative positions of nearby Cα atoms. Unlike the amino-acid sequence, 3Di is a direct function of the 3D structure, so two proteins with the same fold have similar 3Di strings even at low sequence identity.

Q: Which residues are in helices, strands, or loops?
A: The SS8 string is DSSP's per-residue secondary-structure call. α-helix (H) means an i→i+4 H-bond ladder; β-strand (E) means the residue participates in a β-sheet; 3₁₀ (G) and π (I) are tighter and wider helices; T/S are turns/bends; '-' is loop.

Q: How big and how compact is the whole molecule?
A: Radius of gyration (Rg) is the root-mean-square distance of Cα atoms from their centroid — a single number for overall size and compactness. A globular domain of N residues has Rg ≈ 2.2·N^0.38 Å; an extended or disordered chain has a much larger Rg. The Cα contact count is the number of residue pairs whose Cα atoms are within 8 Å and are more than four positions apart in sequence — a standard proxy for tertiary packing density. The bounding box is the smallest axis-aligned box enclosing all Cα atoms.

Q: Where is each backbone atom in 3D?
A: Structure coordinates are given as an mmCIF _atom_site loop: one row per atom with element, residue name, chain id, sequence number, and x/y/z position in Å. Only the four main-chain atoms per residue are included here; side chains are omitted to keep the record compact.

Q: What is the amino-acid chain?
A: Primary structure: the covalent order of the twenty standard amino acids along the backbone. Two proteins with the same sequence will (almost always) fold to the same structure; two with 30% identity often share a fold but not the details.

Q: What if only a Cα trace is available?
A: Three-state secondary structure (P-SEA) collapses the eight DSSP classes into helix (a), strand (b), and coil (c). P-SEA assigns these from Cα geometry alone — distances and angles — without requiring backbone oxygens, so it works on any Cα trace.

Q: What family and function is it annotated with?
A: Database cross-references. InterPro integrates a dozen domain/family signature databases into unified entries with residue-range hits. GO terms attach function/process/location labels with evidence codes. CATH codes position the fold in a four-level structural taxonomy. Organism is the NCBI-taxonomy species name.

Q: How confident is the AlphaFold model at each residue?
A: pLDDT is the predicted lDDT-Cα score: AlphaFold's confidence that the local environment of each residue (all inter-atomic distances within 15 Å) is correctly placed. It is a per-residue number between 0 and 100, with higher meaning more reliable.

Q: How mobile is each atom in the crystal?
A: B-factor (Debye–Waller factor) reflects atomic displacement in the crystal lattice. It is an experimental observable (units Å²), not a prediction; low values mean the atom is pinned down, high values mean it moves or is heterogeneous across the crystal.

Q: Which residues are buried vs exposed?
A: SASA measures how much of the protein is reachable by solvent. It is computed by rolling a water-sized probe over the atomic surface and summing the exposed area (Å²). Per-residue SASA distinguishes core (buried, low SASA) from surface (exposed, high SASA) residues; total SASA is a whole-molecule size measure.

Q: What do the diagnostic plots show?
A: Plot images: a contact map (which residues are close in 3D, as an N×N binary image), a Ramachandran scatter (backbone torsion angles, revealing secondary-structure composition at a glance), and — for AlphaFold structures — a PAE heatmap (pairwise prediction confidence).

Q: What known structures does this most resemble?
A: The Foldseek neighbor list gives the closest experimentally determined structures in the PDB, ranked by structural alignment. TM-score near 1 means near-identical fold; near 0.3 means only rough topology match. This is how one finds what a novel AlphaFold prediction most resembles in the solved-structure universe.

Q: Are the domains correctly placed relative to each other?
A: Predicted aligned error is AlphaFold's pairwise confidence. Unlike pLDDT (per-residue), PAE is per-residue-pair and captures whether two parts of the structure are correctly placed relative to each other. Units are ångströms of expected positional error.

Q: What do the rendered images show?
A: Structure images are PyMOL renders from six orthogonal camera directions. Cartoon representation draws helices as coils and strands as arrows; sticks shows the backbone as bonds; surface shows the solvent-excluded envelope. Rainbow coloring maps sequence position to hue (blue→red, N→C); chain coloring assigns a distinct color per polypeptide.

Q: What are the backbone torsion angles?
A: φ (phi) and ψ (psi) are the two rotatable backbone dihedrals per residue: φ is the C(i-1)–N–Cα–C torsion, ψ is the N–Cα–C–N(i+1) torsion, both in degrees on (−180°, 180°]. α-helical residues cluster near (−60°, −45°); β-strand residues near (−120°, +130°). A Ramachandran plot is simply a scatter of (φ, ψ) for every residue.